Protein AF-A0A820KEJ2-F1 (afdb_monomer)

pLDDT: mean 78.19, std 18.52, range [31.3, 95.62]

Mean predicted aligned error: 9.26 Å

Structure (mmCIF, N/CA/C/O backbone):
data_AF-A0A820KEJ2-F1
#
_entry.id   AF-A0A820KEJ2-F1
#
loop_
_atom_site.group_PDB
_atom_site.id
_atom_site.type_symbol
_atom_site.label_atom_id
_atom_site.label_alt_id
_atom_site.label_comp_id
_atom_site.label_asym_id
_atom_site.label_entity_id
_atom_site.label_seq_id
_atom_site.pdbx_PDB_ins_code
_atom_site.Cartn_x
_atom_site.Cartn_y
_atom_site.Cartn_z
_atom_site.occupancy
_atom_site.B_iso_or_equiv
_atom_site.auth_seq_id
_atom_site.auth_comp_id
_atom_site.auth_asym_id
_atom_site.auth_atom_id
_atom_site.pdbx_PDB_model_num
ATOM 1 N N . MET A 1 1 ? -5.307 22.254 9.322 1.00 51.25 1 MET A N 1
ATOM 2 C CA . MET A 1 1 ? -4.624 21.618 8.175 1.00 51.25 1 MET A CA 1
ATOM 3 C C . MET A 1 1 ? -3.526 20.741 8.745 1.00 51.25 1 MET A C 1
ATOM 5 O O . MET A 1 1 ? -2.690 21.277 9.460 1.00 51.25 1 MET A O 1
ATOM 9 N N . VAL A 1 2 ? -3.576 19.427 8.519 1.00 51.38 2 VAL A N 1
ATOM 10 C CA . VAL A 1 2 ? -2.527 18.488 8.952 1.00 51.38 2 VAL A CA 1
ATOM 11 C C . VAL A 1 2 ? -1.711 18.112 7.715 1.00 51.38 2 VAL A C 1
ATOM 13 O O . VAL A 1 2 ? -2.292 17.769 6.689 1.00 51.38 2 VAL A O 1
ATOM 16 N N . THR A 1 3 ? -0.386 18.236 7.790 1.00 56.03 3 THR A N 1
ATOM 17 C CA . THR A 1 3 ? 0.537 17.938 6.684 1.00 56.03 3 THR A CA 1
ATOM 18 C C . THR A 1 3 ? 1.338 16.694 7.040 1.00 56.03 3 THR A C 1
ATOM 20 O O . THR A 1 3 ? 2.075 16.707 8.023 1.00 56.03 3 THR A O 1
ATOM 23 N N . PHE A 1 4 ? 1.229 15.639 6.234 1.00 58.03 4 PHE A N 1
ATOM 24 C CA . PHE A 1 4 ? 2.003 14.410 6.410 1.00 58.03 4 PHE A CA 1
ATOM 25 C C . PHE A 1 4 ? 3.189 14.403 5.447 1.00 58.03 4 PHE A C 1
ATOM 27 O O . PHE A 1 4 ? 3.026 14.545 4.235 1.00 58.03 4 PHE A O 1
ATOM 34 N N . ILE A 1 5 ? 4.399 14.270 5.990 1.00 58.72 5 ILE A N 1
ATOM 35 C CA . ILE A 1 5 ? 5.631 14.233 5.202 1.00 58.72 5 ILE A CA 1
ATOM 36 C C . ILE A 1 5 ? 5.844 12.785 4.761 1.00 58.72 5 ILE A C 1
ATOM 38 O O . ILE A 1 5 ? 6.337 11.959 5.518 1.00 58.72 5 ILE A O 1
ATOM 42 N N . THR A 1 6 ? 5.488 12.467 3.521 1.00 52.94 6 THR A N 1
ATOM 43 C CA . THR A 1 6 ? 5.683 11.128 2.926 1.00 52.94 6 THR A CA 1
ATOM 44 C C . THR A 1 6 ? 7.123 10.907 2.448 1.00 52.94 6 THR A C 1
ATOM 46 O O . THR A 1 6 ? 7.423 9.926 1.770 1.00 52.94 6 THR A O 1
ATOM 49 N N . ASN A 1 7 ? 8.007 11.866 2.750 1.00 55.09 7 ASN A N 1
ATOM 50 C CA . ASN A 1 7 ? 9.243 12.140 2.028 1.00 55.09 7 ASN A CA 1
ATOM 51 C C . ASN A 1 7 ? 8.974 12.311 0.509 1.00 55.09 7 ASN A C 1
ATOM 53 O O . ASN A 1 7 ? 7.858 12.137 0.023 1.00 55.09 7 ASN A O 1
ATOM 57 N N . THR A 1 8 ? 9.956 12.820 -0.229 1.00 61.41 8 THR A N 1
ATOM 58 C CA . THR A 1 8 ? 9.840 13.342 -1.611 1.00 61.41 8 THR A CA 1
ATOM 59 C C . THR A 1 8 ? 8.916 12.549 -2.574 1.00 61.41 8 THR A C 1
ATOM 61 O O . THR A 1 8 ? 8.879 11.324 -2.560 1.00 61.41 8 THR A O 1
ATOM 64 N N . SER A 1 9 ? 8.158 13.264 -3.420 1.00 76.12 9 SER A N 1
ATOM 65 C CA . SER A 1 9 ? 7.348 12.760 -4.556 1.00 76.12 9 SER A CA 1
ATOM 66 C C . SER A 1 9 ? 6.363 11.600 -4.281 1.00 76.12 9 SER A C 1
ATOM 68 O O . SER A 1 9 ? 6.547 10.504 -4.830 1.00 76.12 9 SER A O 1
ATOM 70 N N . PRO A 1 10 ? 5.286 11.819 -3.497 1.00 81.69 10 PRO A N 1
ATOM 71 C CA . PRO A 1 10 ? 4.158 10.889 -3.459 1.00 81.69 10 PRO A CA 1
ATOM 72 C C . PRO A 1 10 ? 3.485 10.808 -4.839 1.00 81.69 10 PRO A C 1
ATOM 74 O O . PRO A 1 10 ? 3.276 11.834 -5.486 1.00 81.69 10 PRO A O 1
ATOM 77 N N . VAL A 1 11 ? 3.161 9.596 -5.296 1.00 84.19 11 VAL A N 1
ATOM 78 C CA . VAL A 1 11 ? 2.545 9.363 -6.622 1.00 84.19 11 VAL A CA 1
ATOM 79 C C . VAL A 1 11 ? 1.211 8.627 -6.580 1.00 84.19 11 VAL A C 1
ATOM 81 O O . VAL A 1 11 ? 0.439 8.739 -7.525 1.00 84.19 11 VAL A O 1
ATOM 84 N N . ALA A 1 12 ? 0.909 7.923 -5.490 1.00 84.31 12 ALA A N 1
ATOM 85 C CA . ALA A 1 12 ? -0.395 7.311 -5.273 1.00 84.31 12 ALA A CA 1
ATOM 86 C C . ALA A 1 12 ? -0.735 7.303 -3.780 1.00 84.31 12 ALA A C 1
ATOM 88 O O . ALA A 1 12 ? 0.153 7.187 -2.931 1.00 84.31 12 ALA A O 1
ATOM 89 N N . ILE A 1 13 ? -2.028 7.426 -3.487 1.00 90.31 13 ILE A N 1
ATOM 90 C CA . ILE A 1 13 ? -2.620 7.349 -2.152 1.00 90.31 13 ILE A CA 1
ATOM 91 C C . ILE A 1 13 ? -3.863 6.467 -2.223 1.00 90.31 13 ILE A C 1
ATOM 93 O O . ILE A 1 13 ? -4.603 6.524 -3.206 1.00 90.31 13 ILE A O 1
ATOM 97 N N . ASN A 1 14 ? -4.090 5.662 -1.191 1.00 92.06 14 ASN A N 1
ATOM 98 C CA . ASN A 1 14 ? -5.315 4.889 -1.045 1.00 92.06 14 ASN A CA 1
ATOM 99 C C . ASN A 1 14 ? -5.695 4.748 0.434 1.00 92.06 14 ASN A C 1
ATOM 101 O O . ASN A 1 14 ? -4.852 4.963 1.309 1.00 92.06 14 ASN A O 1
ATOM 105 N N . SER A 1 15 ? -6.945 4.377 0.700 1.00 92.38 15 SER A N 1
ATOM 106 C CA . SER A 1 15 ? -7.433 4.057 2.043 1.00 92.38 15 SER A CA 1
ATOM 107 C C . SER A 1 15 ? -7.755 2.569 2.197 1.00 92.38 15 SER A C 1
ATOM 109 O O . SER A 1 15 ? -7.940 1.841 1.215 1.00 92.38 15 SER A O 1
ATOM 111 N N . GLY A 1 16 ? -7.788 2.099 3.441 1.00 90.56 16 GLY A N 1
ATOM 112 C CA . GLY A 1 16 ? -8.122 0.719 3.794 1.00 90.56 16 GLY A CA 1
ATOM 113 C C . GLY A 1 16 ? -8.199 0.534 5.307 1.00 90.56 16 GLY A C 1
ATOM 114 O O . GLY A 1 16 ? -7.782 1.415 6.045 1.00 90.56 16 GLY A O 1
ATOM 115 N N . GLY A 1 17 ? -8.743 -0.589 5.775 1.00 94.06 17 GLY A N 1
ATOM 116 C CA . GLY A 1 17 ? -8.624 -0.978 7.184 1.00 94.06 17 GLY A CA 1
ATOM 117 C C . GLY A 1 17 ? -7.386 -1.849 7.342 1.00 94.06 17 GLY A C 1
ATOM 118 O O . GLY A 1 17 ? -7.456 -3.048 7.065 1.00 94.06 17 GLY A O 1
ATOM 119 N N . PHE A 1 18 ? -6.244 -1.266 7.703 1.00 95.62 18 PHE A N 1
ATOM 120 C CA . PHE A 1 18 ? -4.981 -2.003 7.798 1.00 95.62 18 PHE A CA 1
ATOM 12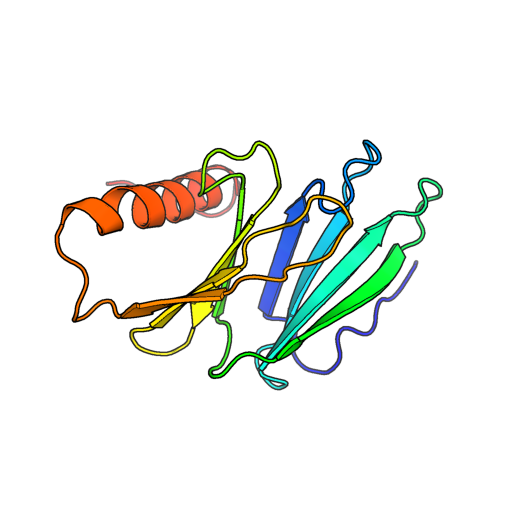1 C C . PHE A 1 18 ? -4.775 -2.608 9.189 1.00 95.62 18 PHE A C 1
ATOM 123 O O . PHE A 1 18 ? -4.117 -3.644 9.292 1.00 95.62 18 PHE A O 1
ATOM 130 N N . ASN A 1 19 ? -5.347 -2.012 10.240 1.00 94.81 19 ASN A N 1
ATOM 131 C CA . ASN A 1 19 ? -5.244 -2.476 11.633 1.00 94.81 19 ASN A CA 1
ATOM 132 C C . ASN A 1 19 ? -6.574 -2.988 12.246 1.00 94.81 19 ASN A C 1
ATOM 134 O O . ASN A 1 19 ? -6.632 -3.271 13.442 1.00 94.81 19 ASN A O 1
ATOM 138 N N . SER A 1 20 ? -7.634 -3.112 11.440 1.00 92.00 20 SER A N 1
ATOM 139 C CA . SER A 1 20 ? -8.952 -3.628 11.852 1.00 92.00 20 SER A CA 1
ATOM 140 C C . SER A 1 20 ? -9.636 -2.858 12.996 1.00 92.00 20 SER A C 1
ATOM 142 O O . SER A 1 20 ? -10.483 -3.417 13.693 1.00 92.00 20 SER A O 1
ATOM 144 N N . ASP A 1 21 ? -9.313 -1.579 13.194 1.00 92.31 21 ASP A N 1
ATOM 145 C CA . ASP A 1 21 ? -9.873 -0.756 14.276 1.00 92.31 21 ASP A CA 1
ATOM 146 C C . ASP A 1 21 ? -11.193 -0.040 13.911 1.00 92.31 21 ASP A C 1
ATOM 148 O O . ASP A 1 21 ? -11.699 0.770 14.685 1.00 92.31 21 ASP A O 1
ATOM 152 N N . ASN A 1 22 ? -11.786 -0.379 12.760 1.00 88.88 22 ASN A N 1
ATOM 153 C CA . ASN A 1 22 ? -12.951 0.275 12.143 1.00 88.88 22 ASN A CA 1
ATOM 154 C C . ASN A 1 22 ? -12.736 1.737 11.718 1.00 88.88 22 ASN A C 1
ATOM 156 O O . ASN A 1 22 ? -13.706 2.410 11.347 1.00 88.88 22 ASN A O 1
ATOM 160 N N . HIS A 1 23 ? -11.496 2.214 11.695 1.00 90.62 23 HIS A N 1
ATOM 161 C CA . HIS A 1 23 ? -11.129 3.509 11.154 1.00 90.62 23 HIS A CA 1
ATOM 162 C C . HIS A 1 23 ? -10.390 3.346 9.815 1.00 90.62 23 HIS A C 1
ATOM 164 O O . HIS A 1 23 ? -9.637 2.394 9.611 1.00 90.62 23 HIS A O 1
ATOM 170 N N . PRO A 1 24 ? -10.666 4.213 8.824 1.00 91.25 24 PRO A N 1
ATOM 171 C CA . PRO A 1 24 ? -9.968 4.155 7.553 1.00 91.25 24 PRO A CA 1
ATOM 172 C C . PRO A 1 24 ? -8.543 4.690 7.713 1.00 91.25 24 PRO A C 1
ATOM 174 O O . PRO A 1 24 ? -8.326 5.886 7.911 1.00 91.25 24 PRO A O 1
ATOM 177 N N . ASP A 1 25 ? -7.579 3.803 7.534 1.00 94.56 25 ASP A N 1
ATOM 178 C CA . ASP A 1 25 ? -6.161 4.115 7.468 1.00 94.56 25 ASP A CA 1
ATOM 179 C C . ASP A 1 25 ? -5.766 4.611 6.067 1.00 94.56 25 ASP A C 1
ATOM 181 O O . ASP A 1 25 ? -6.533 4.530 5.098 1.00 94.56 25 ASP A O 1
ATOM 185 N N . ILE A 1 26 ? -4.535 5.107 5.936 1.00 93.56 26 ILE A N 1
ATOM 186 C CA . ILE A 1 26 ? -3.995 5.646 4.683 1.00 93.56 26 ILE A CA 1
ATOM 187 C C . ILE A 1 26 ? -2.697 4.938 4.316 1.00 93.56 26 ILE A C 1
ATOM 189 O O . ILE A 1 26 ? -1.841 4.677 5.153 1.00 93.56 26 ILE A O 1
ATOM 193 N N . VAL A 1 27 ? -2.501 4.687 3.027 1.00 93.69 27 VAL A N 1
ATOM 194 C CA . VAL A 1 27 ? -1.222 4.232 2.487 1.00 93.69 27 VAL A CA 1
ATOM 195 C C . VAL A 1 27 ? -0.798 5.121 1.324 1.00 93.69 27 VAL A C 1
ATOM 197 O O . VAL A 1 27 ? -1.613 5.512 0.487 1.00 93.69 27 VAL A O 1
ATOM 200 N N . VAL A 1 28 ? 0.489 5.461 1.277 1.00 91.88 28 VAL A N 1
ATOM 201 C CA . VAL A 1 28 ? 1.069 6.349 0.265 1.00 91.88 28 VAL A CA 1
ATOM 202 C C . VAL A 1 28 ? 2.301 5.710 -0.353 1.00 91.88 28 VAL A C 1
ATOM 204 O O . VAL A 1 28 ? 3.191 5.263 0.363 1.00 91.88 28 VAL A O 1
ATOM 207 N N . SER A 1 29 ? 2.404 5.729 -1.681 1.00 90.50 29 SER A N 1
ATOM 208 C CA . SER A 1 29 ? 3.629 5.345 -2.386 1.00 90.50 29 SER A CA 1
ATOM 209 C C . SER A 1 29 ? 4.451 6.570 -2.794 1.00 90.50 29 SER A C 1
ATOM 211 O O . SER A 1 29 ? 3.924 7.495 -3.420 1.00 90.50 29 SER A O 1
ATOM 213 N N . SER A 1 30 ? 5.753 6.549 -2.514 1.00 90.12 30 SER A N 1
ATOM 214 C CA . SER A 1 30 ? 6.732 7.558 -2.929 1.00 90.12 30 SER A CA 1
ATOM 215 C C . SER A 1 30 ? 7.626 7.008 -4.041 1.00 90.12 30 SER A C 1
ATOM 217 O O . SER A 1 30 ? 8.364 6.033 -3.863 1.00 90.12 30 SER A O 1
ATOM 219 N N . LEU A 1 31 ? 7.577 7.663 -5.204 1.00 84.38 31 LEU A N 1
ATOM 220 C CA . LEU A 1 31 ? 8.307 7.232 -6.395 1.00 84.38 31 LEU A CA 1
ATOM 221 C C . LEU A 1 31 ? 9.815 7.423 -6.227 1.00 84.38 31 LEU A C 1
ATOM 223 O O . LEU A 1 31 ? 10.578 6.510 -6.537 1.00 84.38 31 LEU A O 1
ATOM 227 N N . SER A 1 32 ? 10.254 8.597 -5.762 1.00 82.06 32 SER A N 1
ATOM 228 C CA . SER A 1 32 ? 11.680 8.941 -5.671 1.00 82.06 32 SER A CA 1
ATOM 229 C C . SER A 1 32 ? 12.394 8.174 -4.566 1.00 82.06 32 SER A C 1
ATOM 231 O O . SER A 1 32 ? 13.538 7.772 -4.764 1.00 82.06 32 SER A O 1
ATOM 233 N N . ASN A 1 33 ? 11.716 7.914 -3.445 1.00 84.75 33 ASN A N 1
ATOM 234 C CA . ASN A 1 33 ? 12.298 7.158 -2.334 1.00 84.75 33 ASN A CA 1
ATOM 235 C C . ASN A 1 33 ? 12.114 5.650 -2.486 1.00 84.75 33 ASN A C 1
ATOM 237 O O . ASN A 1 33 ? 12.740 4.893 -1.750 1.00 84.75 33 ASN A O 1
ATOM 241 N N . ARG A 1 34 ? 11.294 5.210 -3.453 1.00 90.69 34 ARG A N 1
ATOM 242 C CA . ARG A 1 34 ? 10.935 3.801 -3.649 1.00 90.69 34 ARG A CA 1
ATOM 243 C C . ARG A 1 34 ? 10.376 3.204 -2.363 1.00 90.69 34 ARG A C 1
ATOM 245 O O . ARG A 1 34 ? 10.782 2.120 -1.945 1.00 90.69 34 ARG A O 1
ATOM 252 N N . THR A 1 35 ? 9.442 3.910 -1.740 1.00 91.31 35 THR A N 1
ATOM 253 C CA . THR A 1 35 ? 8.823 3.478 -0.487 1.00 91.31 35 THR A CA 1
ATOM 254 C C . THR A 1 35 ? 7.309 3.451 -0.577 1.00 91.31 35 THR A C 1
ATOM 256 O O . THR A 1 35 ? 6.700 4.177 -1.363 1.00 91.31 35 THR A O 1
ATOM 259 N N . ILE A 1 36 ? 6.707 2.629 0.273 1.00 92.44 36 ILE A N 1
ATOM 260 C CA . ILE A 1 36 ? 5.285 2.659 0.594 1.00 92.44 36 ILE A CA 1
ATOM 261 C C . ILE A 1 36 ? 5.183 2.920 2.089 1.00 92.44 36 ILE A C 1
ATOM 263 O O . ILE A 1 36 ? 5.807 2.217 2.879 1.00 92.44 36 ILE A O 1
ATOM 267 N N . THR A 1 37 ? 4.428 3.933 2.482 1.00 93.19 37 THR A N 1
ATOM 268 C CA . THR A 1 37 ? 4.259 4.323 3.879 1.00 93.19 37 THR A CA 1
ATOM 269 C C . THR A 1 37 ? 2.808 4.135 4.284 1.00 93.19 37 THR A C 1
ATOM 271 O O . THR A 1 37 ? 1.909 4.646 3.619 1.00 93.19 37 THR A O 1
ATOM 274 N N . VAL A 1 38 ? 2.600 3.404 5.375 1.00 93.88 38 VAL A N 1
ATOM 275 C CA . VAL A 1 38 ? 1.296 3.132 5.981 1.00 93.88 38 VAL A CA 1
ATOM 276 C C . VAL A 1 38 ? 1.120 4.060 7.175 1.00 93.88 38 VAL A C 1
ATOM 278 O O . VAL A 1 38 ? 1.992 4.144 8.045 1.00 93.88 38 VAL A O 1
ATOM 281 N N . PHE A 1 39 ? -0.009 4.749 7.198 1.00 93.62 39 PHE A N 1
ATOM 282 C CA . PHE A 1 39 ? -0.427 5.678 8.228 1.00 93.62 39 PHE A CA 1
ATOM 283 C C . PHE A 1 39 ? -1.698 5.152 8.888 1.00 93.62 39 PHE A C 1
ATOM 285 O O . PHE A 1 39 ? -2.691 4.957 8.191 1.00 93.62 39 PHE A O 1
ATOM 292 N N . LEU A 1 40 ? -1.669 4.948 10.203 1.00 94.19 40 LEU A N 1
ATOM 293 C CA . LEU A 1 40 ? -2.849 4.505 10.952 1.00 94.19 40 LEU A CA 1
ATOM 294 C C . LEU A 1 40 ? -3.621 5.703 11.498 1.00 94.19 40 LEU A C 1
ATOM 296 O O . LEU A 1 40 ? -2.989 6.656 11.974 1.00 94.19 40 LEU A O 1
ATOM 300 N N . ASP A 1 41 ? -4.952 5.656 11.419 1.00 93.06 41 ASP A N 1
ATOM 301 C CA . ASP A 1 41 ? -5.826 6.660 12.037 1.00 93.06 41 ASP A CA 1
ATOM 302 C C . ASP A 1 41 ? -5.901 6.444 13.556 1.00 93.06 41 ASP A C 1
ATOM 304 O O . ASP A 1 41 ? -5.871 5.329 14.062 1.00 93.06 41 ASP A O 1
ATOM 308 N N . TYR A 1 42 ? -5.996 7.537 14.309 1.00 86.38 42 TYR A N 1
ATOM 309 C CA . TYR A 1 42 ? -6.190 7.528 15.762 1.00 86.38 42 TYR A CA 1
ATOM 310 C C . TYR A 1 42 ? -7.619 7.909 16.158 1.00 86.38 42 TYR A C 1
ATOM 312 O O . TYR A 1 42 ? -7.859 8.331 17.293 1.00 86.38 42 TYR A O 1
ATOM 320 N N . SER A 1 43 ? -8.584 7.791 15.238 1.00 84.75 43 SER A N 1
ATOM 321 C CA . SER A 1 43 ? -10.015 8.079 15.438 1.00 84.75 43 SER A CA 1
ATOM 322 C C . SER A 1 43 ? -10.341 9.523 15.854 1.00 84.75 43 SER A C 1
ATOM 324 O O . SER A 1 43 ? -11.462 9.846 16.247 1.00 84.75 43 SER A O 1
ATOM 326 N N . ASN A 1 44 ? -9.362 10.424 15.770 1.00 84.12 44 ASN A N 1
ATOM 327 C CA . ASN A 1 44 ? -9.472 11.830 16.165 1.00 84.12 44 ASN A CA 1
ATOM 328 C C . ASN A 1 44 ? -9.055 12.785 15.033 1.00 84.12 44 ASN A C 1
ATOM 330 O O . ASN A 1 44 ? -8.816 13.971 15.270 1.00 84.12 44 ASN A O 1
ATOM 334 N N . GLY A 1 45 ? -8.953 12.261 13.806 1.00 79.50 45 GLY A N 1
ATOM 335 C CA . GLY A 1 45 ? -8.496 12.992 12.625 1.00 79.50 45 GLY A CA 1
ATOM 336 C C . GLY A 1 45 ? -6.976 13.163 12.546 1.00 79.50 45 GLY A C 1
ATOM 337 O O . GLY A 1 45 ? -6.498 13.942 11.717 1.00 79.50 45 GLY A O 1
ATOM 338 N N . SER A 1 46 ? -6.219 12.466 13.399 1.00 85.81 46 SER A N 1
ATOM 339 C CA . SER A 1 46 ? -4.756 12.407 13.355 1.00 85.81 46 SER A CA 1
ATOM 340 C C . SER A 1 46 ? -4.294 11.054 12.836 1.00 85.81 46 SER A C 1
ATOM 342 O O . SER A 1 46 ? -4.857 10.029 13.198 1.00 85.81 46 SER A O 1
ATOM 344 N N . PHE A 1 47 ? -3.208 11.061 12.067 1.00 89.88 47 PHE A N 1
ATOM 345 C CA . PHE A 1 47 ? -2.564 9.846 11.582 1.00 89.88 47 PHE A CA 1
ATOM 346 C C . PHE A 1 47 ? -1.128 9.759 12.085 1.00 89.88 47 PHE A C 1
ATOM 348 O O . PHE A 1 47 ? -0.452 10.784 12.228 1.00 89.88 47 PHE A O 1
ATOM 355 N N . VAL A 1 48 ? -0.633 8.542 12.294 1.00 90.69 48 VAL A N 1
ATOM 356 C CA . VAL A 1 48 ? 0.780 8.300 12.613 1.00 90.69 48 VAL A CA 1
ATOM 357 C C . VAL A 1 48 ? 1.411 7.394 11.574 1.00 90.69 48 VAL A C 1
ATOM 359 O O . VAL A 1 48 ? 0.779 6.461 11.085 1.00 90.69 48 VAL A O 1
ATOM 362 N N . THR A 1 49 ? 2.679 7.642 11.256 1.00 90.88 49 THR A N 1
ATOM 363 C CA . THR A 1 49 ? 3.465 6.710 10.447 1.00 90.88 49 THR A CA 1
ATOM 364 C C . THR A 1 49 ? 3.630 5.405 11.215 1.00 90.88 49 THR A C 1
ATOM 366 O O . THR A 1 49 ? 4.314 5.380 12.236 1.00 90.88 49 THR A O 1
ATOM 369 N N . ASN A 1 50 ? 3.034 4.329 10.712 1.00 91.62 50 ASN A N 1
ATOM 370 C CA . ASN A 1 50 ? 3.135 3.008 11.320 1.00 91.62 50 ASN A CA 1
ATOM 371 C C . ASN A 1 50 ? 4.296 2.205 10.738 1.00 91.62 50 ASN A C 1
ATOM 373 O O . ASN A 1 50 ? 5.131 1.676 11.466 1.00 91.62 50 ASN A O 1
ATOM 377 N N . LEU A 1 51 ? 4.376 2.148 9.407 1.00 92.88 51 LEU A N 1
ATOM 378 C CA . LEU A 1 51 ? 5.368 1.339 8.710 1.00 92.88 51 LEU A CA 1
ATOM 379 C C . LEU A 1 51 ? 5.802 2.004 7.407 1.00 92.88 51 LEU A C 1
ATOM 381 O O . LEU A 1 51 ? 5.005 2.638 6.719 1.00 92.88 51 LEU A O 1
ATOM 385 N N . THR A 1 52 ? 7.076 1.842 7.055 1.00 92.81 52 THR A N 1
ATOM 386 C CA . THR A 1 52 ? 7.598 2.176 5.727 1.00 92.81 52 THR A CA 1
ATOM 387 C C . THR A 1 52 ? 8.231 0.936 5.114 1.00 92.81 52 THR A C 1
ATOM 389 O O . THR A 1 52 ? 9.201 0.399 5.643 1.00 92.81 52 THR A O 1
ATOM 392 N N . LEU A 1 53 ? 7.677 0.498 3.991 1.00 90.94 53 LEU A N 1
ATOM 393 C CA . LEU A 1 53 ? 8.148 -0.626 3.199 1.00 90.94 53 LEU A CA 1
ATOM 394 C C . LEU A 1 53 ? 9.058 -0.102 2.090 1.00 90.94 53 LEU A C 1
ATOM 396 O O . LEU A 1 53 ? 8.671 0.782 1.321 1.00 90.94 53 LEU A O 1
ATOM 400 N N . ALA A 1 54 ? 10.269 -0.646 2.003 1.00 90.06 54 ALA A N 1
ATOM 401 C CA . ALA A 1 54 ? 11.146 -0.397 0.871 1.00 90.06 54 ALA A CA 1
ATOM 402 C C . ALA A 1 54 ? 10.694 -1.246 -0.318 1.00 90.06 54 ALA A C 1
ATOM 404 O O . ALA A 1 54 ? 10.381 -2.423 -0.174 1.00 90.06 54 ALA A O 1
ATOM 405 N N . THR A 1 55 ? 10.701 -0.653 -1.504 1.00 86.25 55 THR A N 1
ATOM 406 C CA . THR A 1 55 ? 10.386 -1.348 -2.751 1.00 86.25 55 THR A CA 1
ATOM 407 C C . THR A 1 55 ? 11.640 -1.477 -3.605 1.00 86.25 55 THR A C 1
ATOM 409 O O . THR A 1 55 ? 12.503 -0.598 -3.628 1.00 86.25 55 THR A O 1
ATOM 412 N N . SER A 1 56 ? 11.748 -2.576 -4.349 1.00 82.06 56 SER A N 1
ATOM 413 C CA . SER A 1 56 ? 12.900 -2.826 -5.225 1.00 82.06 56 SER A CA 1
ATOM 414 C C . SER A 1 56 ? 12.922 -1.926 -6.472 1.00 82.06 56 SER A C 1
ATOM 416 O O . SER A 1 56 ? 13.969 -1.749 -7.099 1.00 82.06 56 SER A O 1
ATOM 418 N N . ARG A 1 57 ? 11.777 -1.332 -6.836 1.00 87.00 57 ARG A 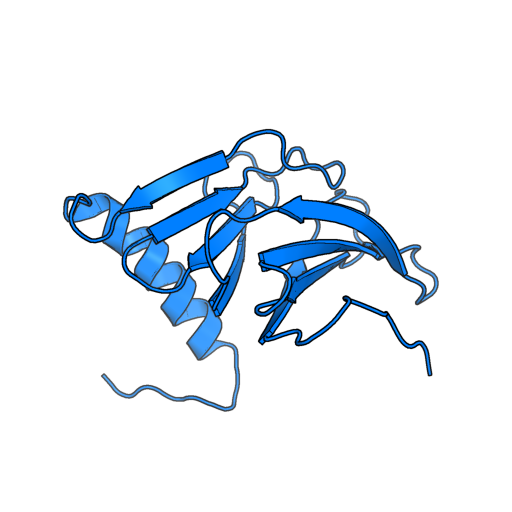N 1
ATOM 419 C CA . ARG A 1 57 ? 11.579 -0.463 -8.007 1.00 87.00 57 ARG A CA 1
ATOM 420 C C . ARG A 1 57 ? 10.563 0.632 -7.720 1.00 87.00 57 ARG A C 1
ATOM 422 O O . ARG A 1 57 ? 9.741 0.487 -6.826 1.00 87.00 57 ARG A O 1
ATOM 429 N N . ASN A 1 58 ? 10.588 1.697 -8.521 1.00 89.62 58 ASN A N 1
ATOM 430 C CA . ASN A 1 58 ? 9.694 2.843 -8.363 1.00 89.62 58 ASN A CA 1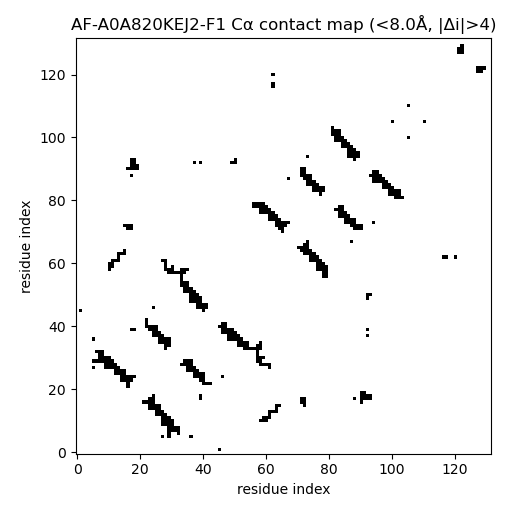
ATOM 431 C C . ASN A 1 58 ? 8.216 2.400 -8.379 1.00 89.62 58 ASN A C 1
ATOM 433 O O . ASN A 1 58 ? 7.776 1.896 -9.413 1.00 89.62 58 ASN A O 1
ATOM 437 N N . PRO A 1 59 ? 7.463 2.567 -7.276 1.00 89.56 59 PRO A N 1
ATOM 438 C CA . PRO A 1 59 ? 6.043 2.241 -7.235 1.00 89.56 59 PRO A CA 1
ATOM 439 C C . PRO A 1 59 ? 5.263 3.303 -8.018 1.00 89.56 59 PRO A C 1
ATOM 441 O O . PRO A 1 59 ? 5.420 4.495 -7.764 1.00 89.56 59 PRO A O 1
ATOM 444 N N . CYS A 1 60 ? 4.469 2.881 -8.996 1.00 85.25 60 CYS A N 1
ATOM 445 C CA . CYS A 1 60 ? 3.715 3.758 -9.893 1.00 85.25 60 CYS A CA 1
ATOM 446 C C . CYS A 1 60 ? 2.229 3.808 -9.539 1.00 85.25 60 CYS A C 1
ATOM 448 O O . CYS A 1 60 ? 1.627 4.875 -9.607 1.00 85.25 60 CYS A O 1
ATOM 450 N N . LEU A 1 61 ? 1.647 2.666 -9.167 1.00 85.00 61 LEU A N 1
ATOM 451 C CA . LEU A 1 61 ? 0.252 2.555 -8.745 1.00 85.00 61 LEU A CA 1
ATOM 452 C C . LEU A 1 61 ? 0.158 1.670 -7.510 1.00 85.00 61 LEU A C 1
ATOM 454 O O . LEU A 1 61 ? 0.953 0.744 -7.333 1.00 85.00 61 LEU A O 1
ATOM 458 N N . LEU A 1 62 ? -0.851 1.948 -6.695 1.00 87.94 62 LEU A N 1
ATOM 459 C CA . LEU A 1 62 ? -1.141 1.236 -5.465 1.00 87.94 62 LEU A CA 1
ATOM 460 C C . LEU A 1 62 ? -2.643 0.965 -5.394 1.00 87.94 62 LEU A C 1
ATOM 462 O O . LEU A 1 62 ? -3.446 1.881 -5.572 1.00 87.94 62 LEU A O 1
ATOM 466 N N . VAL A 1 63 ? -3.008 -0.280 -5.101 1.00 90.94 63 VAL A N 1
ATOM 467 C CA . VAL A 1 63 ? -4.390 -0.697 -4.835 1.00 90.94 63 VAL A CA 1
ATOM 468 C C . VAL A 1 63 ? -4.453 -1.482 -3.524 1.00 90.94 63 VAL A C 1
ATOM 470 O O . VAL A 1 63 ? -3.469 -2.105 -3.124 1.00 90.94 63 VAL A O 1
ATOM 473 N N . THR A 1 64 ? -5.594 -1.417 -2.842 1.00 91.62 64 THR A N 1
ATOM 474 C CA . THR A 1 64 ? -5.846 -2.064 -1.542 1.00 91.62 64 THR A CA 1
ATOM 475 C C . THR A 1 64 ? -7.027 -3.022 -1.668 1.00 91.62 64 THR A C 1
ATOM 477 O O . THR A 1 64 ? -7.958 -2.764 -2.434 1.00 91.62 64 THR A O 1
ATOM 480 N N . GLY A 1 65 ? -6.998 -4.136 -0.940 1.00 90.62 65 GLY A N 1
ATOM 481 C CA . GLY A 1 65 ? -8.093 -5.110 -0.918 1.00 90.62 65 GLY A CA 1
ATOM 482 C C . GLY A 1 65 ? -7.663 -6.451 -0.337 1.00 90.62 65 GLY A C 1
ATOM 483 O O . GLY A 1 65 ? -6.481 -6.665 -0.136 1.00 90.62 65 GLY A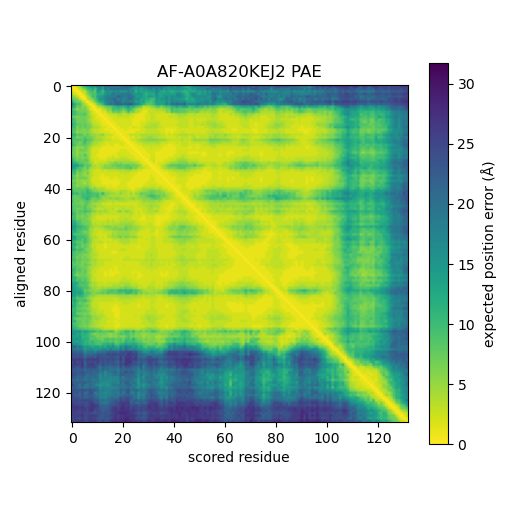 O 1
ATOM 484 N N . ASP A 1 66 ? -8.609 -7.345 -0.072 1.00 90.88 66 ASP A N 1
ATOM 485 C CA . ASP A 1 66 ? -8.310 -8.729 0.317 1.00 90.88 66 ASP A CA 1
ATOM 486 C C . ASP A 1 66 ? -8.047 -9.563 -0.950 1.00 90.88 66 ASP A C 1
ATOM 488 O O . ASP A 1 66 ? -8.976 -9.862 -1.712 1.00 90.88 66 ASP A O 1
ATOM 492 N N . PHE A 1 67 ? -6.776 -9.871 -1.225 1.00 87.44 67 PHE A N 1
ATOM 493 C CA . PHE A 1 67 ? -6.348 -10.574 -2.440 1.00 87.44 67 PHE A CA 1
ATOM 494 C C . PHE A 1 67 ? -5.991 -12.040 -2.190 1.00 87.44 67 PHE A C 1
ATOM 496 O O . PHE A 1 67 ? -5.881 -12.806 -3.153 1.00 87.44 67 PHE A O 1
ATOM 503 N N . ASN A 1 68 ? -5.809 -12.440 -0.931 1.00 88.31 68 ASN A N 1
ATOM 504 C CA . ASN A 1 68 ? -5.513 -13.816 -0.535 1.00 88.31 68 ASN A CA 1
ATOM 505 C C . ASN A 1 68 ? -6.689 -14.520 0.182 1.00 88.31 68 ASN A C 1
ATOM 507 O O . ASN A 1 68 ? -6.563 -15.700 0.515 1.00 88.31 68 ASN A O 1
ATOM 511 N N . HIS A 1 69 ? -7.828 -13.840 0.341 1.00 91.62 69 HIS A N 1
ATOM 512 C CA . HIS A 1 69 ? -9.050 -14.314 0.995 1.00 91.62 69 HIS A CA 1
ATOM 513 C C . HIS A 1 69 ? -8.888 -14.632 2.486 1.00 91.62 69 HIS A C 1
ATOM 515 O O . HIS A 1 69 ? -9.528 -15.554 3.000 1.00 91.62 69 HIS A O 1
ATOM 521 N N . ASP A 1 70 ? -8.036 -13.884 3.187 1.00 92.75 70 ASP A N 1
ATOM 522 C CA . ASP A 1 70 ? -7.841 -14.023 4.631 1.00 92.75 70 ASP A CA 1
ATOM 523 C C . ASP A 1 70 ? -8.632 -12.998 5.467 1.00 92.75 70 ASP A C 1
ATOM 525 O O . ASP A 1 70 ? -8.522 -12.989 6.697 1.00 92.75 70 ASP A O 1
ATOM 529 N N . ASN A 1 71 ? -9.487 -12.201 4.812 1.00 93.06 71 ASN A N 1
ATOM 530 C CA . ASN A 1 71 ? -10.261 -11.095 5.378 1.00 93.06 71 ASN A CA 1
ATOM 531 C C . ASN A 1 71 ? -9.408 -9.952 5.948 1.00 93.06 71 ASN A C 1
ATOM 533 O O . ASN A 1 71 ? -9.883 -9.203 6.807 1.00 93.06 71 ASN A O 1
ATOM 537 N N . ARG A 1 72 ? -8.168 -9.789 5.483 1.00 94.81 72 ARG A N 1
ATOM 538 C CA . ARG A 1 72 ? -7.308 -8.657 5.832 1.00 94.81 72 ARG A CA 1
ATOM 539 C C . ARG A 1 72 ? -6.986 -7.838 4.595 1.00 94.81 72 ARG A C 1
ATOM 541 O O . ARG A 1 72 ? -7.038 -8.307 3.463 1.00 94.81 72 ARG A O 1
ATOM 548 N N . THR A 1 73 ? -6.705 -6.557 4.814 1.00 94.62 73 THR A N 1
ATOM 549 C CA . THR A 1 73 ? -6.369 -5.666 3.706 1.00 94.62 73 THR A CA 1
ATOM 550 C C . THR A 1 73 ? -4.930 -5.913 3.262 1.00 94.62 73 THR A C 1
ATOM 552 O O . THR A 1 73 ? -3.991 -5.608 3.995 1.00 94.62 73 THR A O 1
ATOM 555 N N . ASP A 1 74 ? -4.768 -6.383 2.033 1.00 94.25 74 ASP A N 1
ATOM 556 C CA . ASP A 1 74 ? -3.498 -6.509 1.329 1.00 94.25 74 ASP A CA 1
ATOM 557 C C . ASP A 1 74 ? -3.227 -5.272 0.451 1.00 94.25 74 ASP A C 1
ATOM 559 O O . ASP A 1 74 ? -4.125 -4.478 0.131 1.00 94.25 74 ASP A O 1
ATOM 563 N N . LEU A 1 75 ? -1.975 -5.120 0.008 1.00 93.19 75 LEU A N 1
ATOM 564 C CA . LEU A 1 75 ? -1.562 -4.102 -0.962 1.00 93.19 75 LEU A CA 1
ATOM 565 C C . LEU A 1 75 ? -1.089 -4.771 -2.247 1.00 93.19 75 LEU A C 1
ATOM 567 O O . LEU A 1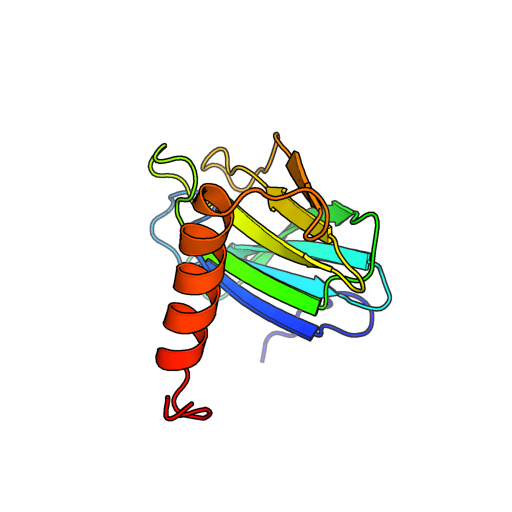 75 ? -0.271 -5.686 -2.202 1.00 93.19 75 LEU A O 1
ATOM 571 N N . VAL A 1 76 ? -1.508 -4.258 -3.401 1.00 91.12 76 VAL A N 1
ATOM 572 C CA . VAL A 1 76 ? -0.914 -4.617 -4.696 1.00 91.12 76 VAL A CA 1
ATOM 573 C C . VAL A 1 76 ? -0.287 -3.375 -5.302 1.00 91.12 76 VAL A C 1
ATOM 575 O O . VAL A 1 76 ? -0.921 -2.323 -5.421 1.00 91.12 76 VAL A O 1
ATOM 578 N N . ILE A 1 77 ? 0.975 -3.507 -5.690 1.00 89.12 77 ILE A N 1
ATOM 579 C CA . ILE A 1 77 ? 1.817 -2.401 -6.124 1.00 89.12 77 ILE A CA 1
ATOM 580 C C . ILE A 1 77 ? 2.310 -2.691 -7.524 1.00 89.12 77 ILE A C 1
ATOM 582 O O . ILE A 1 77 ? 2.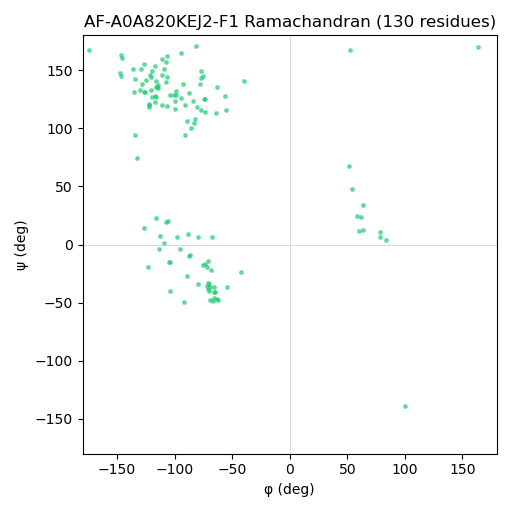987 -3.687 -7.778 1.00 89.12 77 ILE A O 1
ATOM 586 N N . ASN A 1 78 ? 1.989 -1.796 -8.448 1.00 87.19 78 ASN A N 1
ATOM 587 C CA . ASN A 1 78 ? 2.626 -1.801 -9.751 1.00 87.19 78 ASN A CA 1
ATOM 588 C C . ASN A 1 78 ? 3.904 -0.971 -9.679 1.00 87.19 78 ASN A C 1
ATOM 590 O O . ASN A 1 78 ? 3.878 0.174 -9.226 1.00 87.19 78 ASN A O 1
ATOM 594 N N . HIS A 1 79 ? 5.006 -1.532 -10.165 1.00 87.94 79 HIS A N 1
ATOM 595 C CA . HIS A 1 79 ? 6.274 -0.826 -10.265 1.00 87.94 79 HIS A CA 1
ATOM 596 C C . HIS A 1 79 ? 6.597 -0.473 -11.712 1.00 87.94 79 HIS A C 1
ATOM 598 O O . HIS A 1 79 ? 6.100 -1.093 -12.653 1.00 87.94 79 HIS A O 1
ATOM 604 N N . SER A 1 80 ? 7.522 0.468 -11.895 1.00 84.19 80 SER A N 1
ATOM 605 C CA . SER A 1 80 ? 8.100 0.736 -13.206 1.00 84.19 80 SER A CA 1
ATOM 606 C C . SER A 1 80 ? 8.716 -0.535 -13.820 1.00 84.19 80 SER A C 1
ATOM 608 O O . SER A 1 80 ? 9.547 -1.227 -13.217 1.00 84.19 80 SER A O 1
ATOM 610 N N . GLY A 1 81 ? 8.318 -0.841 -15.057 1.00 81.94 81 GLY A N 1
ATOM 611 C CA . GLY A 1 81 ? 8.722 -2.051 -15.777 1.00 81.94 81 GLY A CA 1
ATOM 612 C C . GLY A 1 81 ? 7.655 -3.145 -15.742 1.00 81.94 81 GLY A C 1
ATOM 613 O O . GLY A 1 81 ? 6.476 -2.871 -15.932 1.00 81.94 81 GLY A O 1
ATOM 614 N N . ASP A 1 82 ? 8.081 -4.394 -15.558 1.00 80.88 82 ASP A N 1
ATOM 615 C CA . ASP A 1 82 ? 7.255 -5.598 -15.683 1.00 80.88 82 ASP A CA 1
ATOM 616 C C . ASP A 1 82 ? 6.930 -6.258 -14.334 1.00 80.88 82 ASP A C 1
ATOM 618 O O . ASP A 1 82 ? 6.599 -7.438 -14.324 1.00 80.88 82 ASP A O 1
ATOM 622 N N . ILE A 1 83 ? 7.052 -5.553 -13.203 1.00 84.62 83 ILE A N 1
ATOM 623 C CA . ILE A 1 83 ? 6.930 -6.147 -11.860 1.00 84.62 83 ILE A CA 1
ATOM 624 C C . ILE A 1 83 ? 5.707 -5.610 -11.119 1.00 84.62 83 ILE A C 1
ATOM 626 O O . ILE A 1 83 ? 5.466 -4.403 -11.064 1.00 84.62 83 ILE A O 1
ATOM 630 N N . ILE A 1 84 ? 4.980 -6.532 -10.497 1.00 86.19 84 ILE A N 1
ATOM 631 C CA . ILE A 1 84 ? 3.930 -6.271 -9.519 1.00 86.19 84 ILE A CA 1
ATOM 632 C C . ILE A 1 84 ? 4.337 -6.956 -8.220 1.00 86.19 84 ILE A C 1
ATOM 634 O O . ILE A 1 84 ? 4.735 -8.122 -8.260 1.00 86.19 84 ILE A O 1
ATOM 638 N N . SER A 1 85 ? 4.241 -6.263 -7.090 1.00 88.50 85 SER A N 1
ATOM 639 C CA . SER A 1 85 ? 4.340 -6.902 -5.779 1.00 88.50 85 SER A CA 1
ATOM 640 C C . SER A 1 85 ? 2.989 -6.929 -5.076 1.00 88.50 85 SER A C 1
ATOM 642 O O . SER A 1 85 ? 2.121 -6.089 -5.324 1.00 88.50 85 SER A O 1
ATOM 644 N N . VAL A 1 86 ? 2.801 -7.941 -4.236 1.00 90.75 86 VAL A N 1
ATOM 645 C CA . VAL A 1 86 ? 1.650 -8.084 -3.347 1.00 90.75 86 VAL A CA 1
ATOM 646 C C . VAL A 1 86 ? 2.182 -8.189 -1.931 1.00 90.75 86 VAL A C 1
ATOM 648 O O . VAL A 1 86 ? 2.957 -9.099 -1.641 1.00 90.75 86 VAL A O 1
ATOM 651 N N . PHE A 1 87 ? 1.782 -7.256 -1.076 1.00 93.06 87 PHE A N 1
ATOM 652 C CA . PHE A 1 87 ? 2.082 -7.261 0.348 1.00 93.06 87 PHE A CA 1
ATOM 653 C C . PHE A 1 87 ? 0.865 -7.784 1.099 1.00 93.06 87 PHE A C 1
ATOM 655 O O . PHE A 1 87 ? -0.189 -7.148 1.064 1.00 93.06 87 PHE A O 1
ATOM 662 N N . PHE A 1 88 ? 1.015 -8.925 1.768 1.00 93.75 88 PHE A N 1
ATOM 663 C CA . PHE A 1 88 ? -0.076 -9.541 2.518 1.00 93.75 88 PHE A CA 1
ATOM 664 C C . PHE A 1 88 ? -0.181 -8.929 3.908 1.00 93.75 88 PHE A C 1
ATOM 666 O O . PHE A 1 88 ? 0.806 -8.929 4.649 1.00 93.75 88 PHE A O 1
ATOM 673 N N . GLY A 1 89 ? -1.354 -8.394 4.236 1.00 95.44 89 GLY A N 1
ATOM 674 C CA . GLY A 1 89 ? -1.615 -7.748 5.516 1.00 95.44 89 GLY A CA 1
ATOM 675 C C . GLY A 1 89 ? -1.829 -8.765 6.634 1.00 95.44 89 GLY A C 1
ATOM 676 O O . GLY A 1 89 ? -2.440 -9.811 6.437 1.00 95.44 89 GLY A O 1
ATOM 677 N N . ASP A 1 90 ? -1.355 -8.459 7.842 1.00 95.31 90 ASP A N 1
ATOM 678 C CA . ASP A 1 90 ? -1.636 -9.271 9.035 1.00 95.31 90 ASP A CA 1
ATOM 679 C C . ASP A 1 90 ? -2.832 -8.767 9.859 1.00 95.31 90 ASP A C 1
ATOM 681 O O . ASP A 1 90 ? -3.274 -9.447 10.788 1.00 95.31 90 ASP A O 1
ATOM 685 N N . GLY A 1 91 ? -3.408 -7.628 9.455 1.00 94.44 91 GLY A N 1
ATOM 686 C CA . GLY A 1 91 ? -4.579 -7.013 10.076 1.00 94.44 91 GLY A CA 1
ATOM 687 C C . GLY A 1 91 ? -4.255 -6.142 11.287 1.00 94.44 91 GLY A C 1
ATOM 688 O O . GLY A 1 91 ? -5.186 -5.623 11.893 1.00 94.44 91 GLY A O 1
ATOM 689 N N . ASN A 1 92 ? -2.969 -5.962 11.614 1.00 94.12 92 ASN A N 1
ATOM 690 C CA . ASN A 1 92 ? -2.462 -5.107 12.693 1.00 94.12 92 ASN A CA 1
ATOM 691 C C . ASN A 1 92 ? -1.604 -3.949 12.147 1.00 94.12 92 ASN A C 1
ATOM 693 O O . ASN A 1 92 ? -0.720 -3.428 12.828 1.00 94.12 92 ASN A O 1
ATOM 697 N N . GLY A 1 93 ? -1.809 -3.579 10.883 1.00 93.12 93 GLY A N 1
ATOM 698 C CA . GLY A 1 93 ? -1.027 -2.568 10.178 1.00 93.12 93 GLY A CA 1
ATOM 699 C C . GLY A 1 93 ? 0.333 -3.059 9.670 1.00 93.12 93 GLY A C 1
ATOM 700 O O . GLY A 1 93 ? 1.110 -2.239 9.173 1.00 93.12 93 GLY A O 1
ATOM 701 N N . SER A 1 94 ? 0.639 -4.357 9.778 1.00 94.69 94 SER A N 1
ATOM 702 C CA . SER A 1 94 ? 1.898 -4.938 9.302 1.00 94.69 94 SER A CA 1
ATOM 703 C C . SER A 1 94 ? 1.705 -5.787 8.046 1.00 94.69 94 SER A C 1
ATOM 705 O O . SER A 1 94 ? 0.624 -6.297 7.762 1.00 94.69 94 SER A O 1
ATOM 707 N N . PHE A 1 95 ? 2.794 -5.941 7.289 1.00 94.69 95 PHE A N 1
ATOM 708 C CA . PHE A 1 95 ? 2.814 -6.645 6.006 1.00 94.69 95 PHE A CA 1
ATOM 709 C C . PHE A 1 95 ? 3.991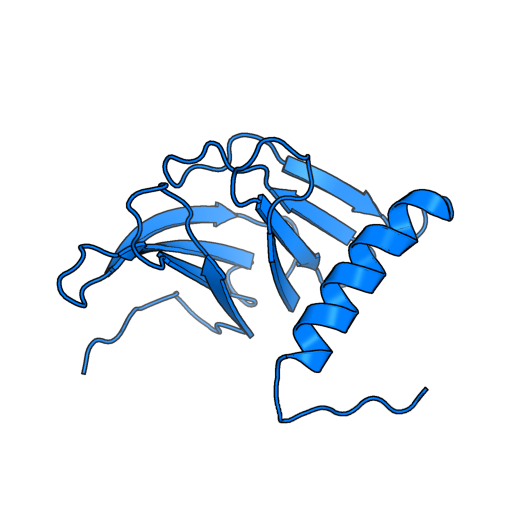 -7.632 5.954 1.00 94.69 95 PHE A C 1
ATOM 711 O O . PHE A 1 95 ? 5.021 -7.336 5.346 1.00 94.69 95 PHE A O 1
ATOM 718 N N . PRO A 1 96 ? 3.905 -8.774 6.663 1.00 90.00 96 PRO A N 1
ATOM 719 C CA . PRO A 1 96 ? 5.037 -9.687 6.851 1.00 90.00 96 PRO A CA 1
ATOM 720 C C . PRO A 1 96 ? 5.396 -10.507 5.603 1.00 90.00 96 PRO A C 1
ATOM 722 O O . PRO A 1 96 ? 6.481 -11.085 5.550 1.00 90.00 96 PRO A O 1
ATOM 725 N N . GLY A 1 97 ? 4.494 -10.597 4.624 1.00 82.62 97 GLY A N 1
ATOM 726 C CA . GLY A 1 97 ? 4.691 -11.366 3.399 1.00 82.62 97 GLY A CA 1
ATOM 727 C C . GLY A 1 97 ? 4.705 -10.476 2.165 1.00 82.62 97 GLY A C 1
ATOM 728 O O . GLY A 1 97 ? 3.835 -9.623 2.009 1.00 82.62 97 GLY A O 1
ATOM 729 N N . GLU A 1 98 ? 5.654 -10.726 1.265 1.00 85.31 98 GLU A N 1
ATOM 730 C CA . GLU A 1 98 ? 5.699 -10.113 -0.061 1.00 85.31 98 GLU A CA 1
ATOM 731 C C . GLU A 1 98 ? 5.811 -11.203 -1.132 1.00 85.31 98 GLU A C 1
ATOM 733 O O . GLU A 1 98 ? 6.649 -12.104 -1.048 1.00 85.31 98 GLU A O 1
ATOM 738 N N . ALA A 1 99 ? 4.966 -11.116 -2.155 1.00 83.75 99 ALA A N 1
ATOM 739 C CA . ALA A 1 99 ? 5.070 -11.913 -3.369 1.00 83.75 99 ALA A CA 1
ATOM 740 C C . ALA A 1 99 ? 5.339 -11.000 -4.568 1.00 83.75 99 ALA A C 1
ATOM 742 O O . ALA A 1 99 ? 4.745 -9.931 -4.680 1.00 83.75 99 ALA A O 1
ATOM 743 N N . PHE A 1 100 ? 6.192 -11.439 -5.496 1.00 82.06 100 PHE A N 1
ATOM 744 C CA . PHE A 1 100 ? 6.475 -10.713 -6.734 1.00 82.06 100 PHE A CA 1
ATOM 745 C C . PHE A 1 100 ? 6.000 -11.489 -7.949 1.00 82.06 100 PHE A C 1
ATOM 747 O O . PHE A 1 100 ? 6.270 -12.681 -8.102 1.00 82.06 100 PHE A O 1
ATOM 754 N N . PHE A 1 101 ? 5.384 -10.769 -8.874 1.00 78.12 101 PHE A N 1
ATOM 755 C CA . PHE A 1 101 ? 4.917 -11.294 -10.138 1.00 78.12 101 PHE A CA 1
ATOM 756 C C . PHE A 1 101 ? 5.496 -10.477 -11.282 1.00 78.12 101 PHE A C 1
ATOM 758 O O . PHE A 1 101 ? 5.436 -9.247 -11.286 1.00 78.12 101 PHE A O 1
ATOM 765 N N . ARG A 1 102 ? 6.053 -11.170 -12.276 1.00 75.62 102 ARG A N 1
ATOM 766 C CA . ARG A 1 102 ? 6.542 -10.537 -13.500 1.00 75.62 102 ARG A CA 1
ATOM 767 C C . ARG A 1 102 ? 5.511 -10.687 -14.600 1.00 75.62 102 ARG A C 1
ATOM 769 O O . ARG A 1 102 ? 5.110 -11.809 -14.897 1.00 75.62 102 ARG A O 1
ATOM 776 N N . TRP A 1 103 ? 5.139 -9.591 -15.250 1.00 61.03 103 TRP A N 1
ATOM 777 C CA . TRP A 1 103 ? 4.184 -9.588 -16.358 1.00 61.03 103 TRP A CA 1
ATOM 778 C C . TRP A 1 103 ? 4.599 -10.548 -17.480 1.00 61.03 103 TRP A C 1
ATOM 780 O O . TRP A 1 103 ? 3.763 -11.258 -18.027 1.00 61.03 103 TRP A O 1
ATOM 790 N N . ALA A 1 104 ? 5.904 -10.660 -17.750 1.00 61.62 104 ALA A N 1
ATOM 791 C CA . ALA A 1 104 ? 6.454 -11.594 -18.733 1.00 61.62 104 ALA A CA 1
ATOM 792 C C . ALA A 1 104 ? 6.387 -13.083 -18.320 1.00 61.62 104 ALA A C 1
ATOM 794 O O . ALA A 1 104 ? 6.593 -13.954 -19.160 1.00 61.62 104 ALA A O 1
ATOM 795 N N . SER A 1 105 ? 6.117 -13.391 -17.046 1.00 60.41 105 SER A N 1
ATOM 796 C CA . SER A 1 105 ? 6.066 -14.762 -16.507 1.00 60.41 105 SER A CA 1
ATOM 797 C C . SER A 1 105 ? 4.668 -15.198 -16.045 1.00 60.41 105 SER A C 1
ATOM 799 O O . SER A 1 105 ? 4.488 -16.355 -15.663 1.00 60.41 105 SER A O 1
ATOM 801 N N . LEU A 1 106 ? 3.667 -14.311 -16.082 1.00 55.72 106 LEU A N 1
ATOM 802 C CA . LEU A 1 106 ? 2.298 -14.617 -15.660 1.00 55.72 106 LEU A CA 1
ATOM 803 C C . LEU A 1 106 ? 1.528 -15.359 -16.766 1.00 55.72 106 LEU A C 1
ATOM 805 O O . LEU A 1 106 ? 1.279 -14.820 -17.842 1.00 55.72 106 LEU A O 1
ATOM 809 N N . HIS A 1 107 ? 1.092 -16.592 -16.488 1.00 51.34 107 HIS A N 1
ATOM 810 C CA . HIS A 1 107 ? 0.100 -17.288 -17.315 1.00 51.34 107 HIS A CA 1
ATOM 811 C C . HIS A 1 107 ? -1.312 -16.733 -17.023 1.00 51.34 107 HIS A C 1
ATOM 813 O O . HIS A 1 107 ? -1.602 -16.306 -15.906 1.00 51.34 107 HIS A O 1
ATOM 819 N N . LYS A 1 108 ? -2.197 -16.755 -18.033 1.00 49.59 108 LYS A N 1
ATOM 820 C CA . LYS A 1 108 ? -3.492 -16.035 -18.144 1.00 49.59 108 LYS A CA 1
ATOM 821 C C . LYS A 1 108 ? -4.416 -15.964 -16.907 1.00 49.59 108 LYS A C 1
ATOM 823 O O . LYS A 1 108 ? -5.226 -15.045 -16.849 1.00 49.59 108 LYS A O 1
ATOM 828 N N . HIS A 1 109 ? -4.333 -16.876 -15.936 1.00 42.47 109 HIS A N 1
ATOM 829 C CA . HIS A 1 109 ? -5.262 -16.926 -14.794 1.00 42.47 109 HIS A CA 1
ATOM 830 C C . HIS A 1 109 ? -4.954 -15.914 -13.676 1.00 42.47 109 HIS A C 1
ATOM 832 O O . HIS A 1 109 ? -5.882 -15.358 -13.097 1.00 42.47 109 HIS A O 1
ATOM 838 N N . SER A 1 110 ? -3.682 -15.594 -13.420 1.00 53.09 110 SER A N 1
ATOM 839 C CA . SER A 1 110 ? -3.294 -14.575 -12.425 1.00 53.09 110 SER A CA 1
ATOM 840 C C . SER A 1 110 ? -3.529 -13.139 -12.923 1.00 53.09 110 SER A C 1
ATOM 842 O O . SER A 1 110 ? -3.599 -12.200 -12.135 1.00 53.09 110 SER A O 1
ATOM 844 N N . LEU A 1 111 ? -3.686 -12.971 -14.241 1.00 53.41 111 LEU A N 1
ATOM 845 C CA . LEU A 1 111 ? -3.884 -11.681 -14.903 1.00 53.41 111 LEU A CA 1
ATOM 846 C C . LEU A 1 111 ? -5.274 -11.082 -14.628 1.00 53.41 111 LEU A C 1
ATOM 848 O O . LEU A 1 111 ? -5.409 -9.865 -14.547 1.00 53.41 111 LEU A O 1
ATOM 852 N N . LEU A 1 112 ? -6.306 -11.925 -14.481 1.00 55.06 112 LEU A N 1
ATOM 853 C CA . LEU A 1 112 ? -7.695 -11.471 -14.374 1.00 55.06 112 LEU A CA 1
ATOM 854 C C . LEU A 1 112 ? -7.972 -10.775 -13.038 1.00 55.06 112 LEU A C 1
ATOM 856 O O . LEU A 1 112 ? -8.668 -9.767 -13.024 1.00 55.06 112 LEU A O 1
ATOM 860 N N . VAL A 1 113 ? -7.402 -11.263 -11.934 1.00 55.09 113 VAL A N 1
ATOM 861 C CA . VAL A 1 113 ? -7.586 -10.676 -10.594 1.00 55.09 113 VAL A CA 1
ATOM 862 C C . VAL A 1 113 ? -6.948 -9.289 -10.523 1.00 55.09 113 VAL A C 1
ATOM 864 O O . VAL A 1 113 ? -7.604 -8.325 -10.141 1.00 55.09 113 VAL A O 1
ATOM 867 N N . ILE A 1 114 ? -5.701 -9.170 -10.986 1.00 56.84 114 ILE A N 1
ATOM 868 C CA . ILE A 1 114 ? -4.953 -7.908 -10.991 1.00 56.84 114 ILE A CA 1
ATOM 869 C C . ILE A 1 114 ? -5.604 -6.899 -11.949 1.00 56.84 114 ILE A C 1
ATOM 871 O O . ILE A 1 114 ? -5.826 -5.749 -11.576 1.00 56.84 114 ILE A O 1
ATOM 875 N N . LEU A 1 115 ? -5.969 -7.318 -13.167 1.00 57.22 115 LEU A N 1
ATOM 876 C CA . LEU A 1 115 ? -6.614 -6.436 -14.144 1.00 57.22 115 LEU A CA 1
ATOM 877 C C . LEU A 1 115 ? -8.009 -5.990 -13.678 1.00 57.22 115 LEU A C 1
ATOM 879 O O . LEU A 1 115 ? -8.379 -4.836 -13.882 1.00 57.22 115 LEU A O 1
ATOM 883 N N . THR A 1 116 ? -8.763 -6.867 -13.010 1.00 61.81 116 THR A N 1
ATOM 884 C CA . THR A 1 116 ? -10.082 -6.539 -12.441 1.00 61.81 116 THR A CA 1
ATOM 885 C C . THR A 1 116 ? -9.952 -5.585 -11.252 1.00 61.81 116 THR A C 1
ATOM 887 O O . THR A 1 116 ? -10.731 -4.644 -11.144 1.00 61.81 116 THR A O 1
ATOM 890 N N . ALA A 1 117 ? -8.948 -5.763 -10.390 1.00 58.75 117 ALA A N 1
ATOM 891 C CA . ALA A 1 117 ? -8.674 -4.849 -9.281 1.00 58.75 117 ALA A CA 1
ATOM 892 C C . ALA A 1 117 ? -8.296 -3.444 -9.784 1.00 58.75 117 ALA A C 1
ATOM 894 O O . ALA A 1 117 ? -8.881 -2.451 -9.347 1.00 58.75 117 ALA A O 1
ATOM 895 N N . ILE A 1 118 ? -7.399 -3.366 -10.775 1.00 56.84 118 ILE A N 1
ATOM 896 C CA . ILE A 1 118 ? -6.987 -2.104 -11.407 1.00 56.84 118 ILE A CA 1
ATOM 897 C C . ILE A 1 118 ? -8.181 -1.417 -12.089 1.00 56.84 118 ILE A C 1
ATOM 899 O O . ILE A 1 118 ? -8.422 -0.232 -11.870 1.00 56.84 118 ILE A O 1
ATOM 903 N N . THR A 1 119 ? -8.970 -2.143 -12.885 1.00 55.84 119 THR A N 1
ATOM 904 C CA . THR A 1 119 ? -10.112 -1.559 -13.616 1.00 55.84 119 THR A CA 1
ATOM 905 C C . THR A 1 119 ? -11.262 -1.146 -12.698 1.00 55.84 119 THR A C 1
ATOM 907 O O . THR A 1 119 ? -11.863 -0.094 -12.918 1.00 55.84 119 THR A O 1
ATOM 910 N N . LYS A 1 120 ? -11.540 -1.902 -11.628 1.00 53.62 120 LYS A N 1
ATOM 911 C CA . LYS A 1 120 ? -12.576 -1.550 -10.648 1.00 53.62 120 LYS A CA 1
ATOM 912 C C . LYS A 1 120 ? -12.211 -0.274 -9.888 1.00 53.62 120 LYS A C 1
ATOM 914 O O . LYS A 1 120 ? -13.071 0.589 -9.732 1.00 53.62 120 LYS A O 1
ATOM 919 N N . GLN A 1 121 ? -10.944 -0.101 -9.508 1.00 49.22 121 GLN A N 1
ATOM 920 C CA . GLN A 1 121 ? -10.472 1.113 -8.835 1.00 49.22 121 GLN A CA 1
ATOM 921 C C . GLN A 1 121 ? -10.444 2.344 -9.761 1.00 49.22 121 GLN A C 1
ATOM 923 O O . GLN A 1 121 ? -10.780 3.442 -9.319 1.00 49.22 121 GLN A O 1
ATOM 928 N N . ILE A 1 122 ? -10.148 2.166 -11.056 1.00 46.50 122 ILE A N 1
ATOM 929 C CA . ILE A 1 122 ? -10.285 3.232 -12.066 1.00 46.50 122 ILE A CA 1
ATOM 930 C C . ILE A 1 122 ? -11.760 3.636 -12.238 1.00 46.50 122 ILE A C 1
ATOM 932 O O . ILE A 1 122 ? -12.054 4.826 -12.279 1.00 46.50 122 ILE A O 1
ATOM 936 N N . SER A 1 123 ? -12.698 2.678 -12.253 1.00 44.47 123 SER A N 1
ATOM 937 C CA . SER A 1 123 ? -14.138 2.965 -12.411 1.00 44.47 123 SER A CA 1
ATOM 938 C C . SER A 1 123 ? -14.779 3.692 -11.219 1.00 44.47 123 SER A C 1
ATOM 940 O O . SER A 1 123 ? -15.813 4.337 -11.374 1.00 44.47 123 SER A O 1
ATOM 942 N N . LEU A 1 124 ? -14.166 3.597 -10.033 1.00 41.94 124 LEU A N 1
ATOM 943 C CA . LEU A 1 124 ? -14.626 4.263 -8.810 1.00 41.94 124 LEU A CA 1
ATOM 944 C C . LEU A 1 124 ? -14.081 5.696 -8.670 1.00 41.94 124 LEU A C 1
ATOM 946 O O . LEU A 1 124 ? -14.545 6.439 -7.807 1.00 41.94 124 LEU A O 1
ATOM 950 N N . SER A 1 125 ? -13.137 6.112 -9.524 1.00 35.44 125 SER A N 1
ATOM 951 C CA . SER A 1 125 ? -12.715 7.511 -9.640 1.00 35.44 125 SER A CA 1
ATOM 952 C C . SER A 1 125 ? -13.564 8.226 -10.702 1.00 35.44 125 SER A C 1
ATOM 954 O O . SER A 1 125 ? -13.489 7.856 -11.873 1.00 35.44 125 SER A O 1
ATOM 956 N N . PRO A 1 126 ? -14.315 9.296 -10.374 1.00 36.03 126 PRO A N 1
ATOM 957 C CA . PRO A 1 126 ? -15.215 9.975 -11.320 1.00 36.03 126 PRO A CA 1
ATOM 958 C C . PRO A 1 126 ? -14.506 10.715 -12.4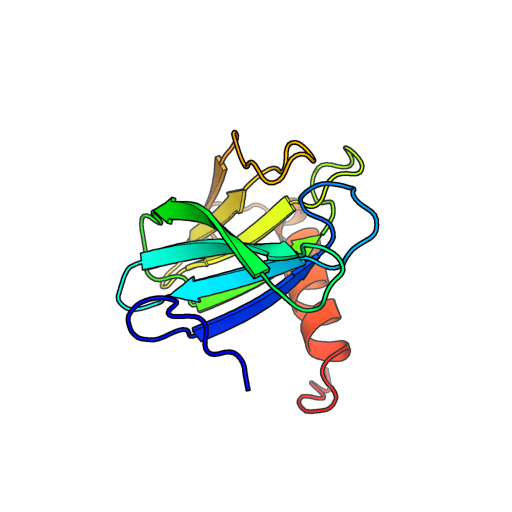76 1.00 36.03 126 PRO A C 1
ATOM 960 O O . PRO A 1 126 ? -15.155 11.427 -13.236 1.00 36.03 126 PRO A O 1
ATOM 963 N N . VAL A 1 127 ? -13.183 10.576 -12.617 1.00 41.00 127 VAL A N 1
ATOM 964 C CA . VAL A 1 127 ? -12.347 11.358 -13.544 1.00 41.00 127 VAL A CA 1
ATOM 965 C C . VAL A 1 127 ? -11.913 10.560 -14.782 1.00 41.00 127 VAL A C 1
ATOM 967 O O . VAL A 1 127 ? -11.509 11.162 -15.771 1.00 41.00 127 VAL A O 1
ATOM 970 N N . PHE A 1 128 ? -12.037 9.228 -14.794 1.00 38.38 128 PHE A N 1
ATOM 971 C CA . PHE A 1 128 ? -11.602 8.418 -15.939 1.00 38.38 128 PHE A CA 1
ATOM 972 C C . PHE A 1 128 ? -12.638 7.361 -16.322 1.00 38.38 128 PHE A C 1
ATOM 974 O O . PHE A 1 128 ? -12.647 6.244 -15.815 1.00 38.38 128 PHE A O 1
ATOM 981 N N . THR A 1 129 ? -13.504 7.705 -17.275 1.00 31.30 129 THR A N 1
ATOM 982 C CA . THR A 1 129 ? -14.318 6.720 -17.992 1.00 31.30 129 THR A CA 1
ATOM 983 C C . THR A 1 129 ? -13.467 6.122 -19.112 1.00 31.30 129 THR A C 1
ATOM 985 O O . THR A 1 129 ? -13.190 6.794 -20.101 1.00 31.30 129 THR A O 1
ATOM 988 N N . VAL A 1 130 ? -13.036 4.866 -18.971 1.00 33.94 130 VAL A N 1
ATOM 989 C CA . VAL A 1 130 ? -12.482 4.102 -20.098 1.00 33.94 130 VAL A CA 1
ATOM 990 C C . VAL A 1 130 ? -13.649 3.387 -20.765 1.00 33.94 130 VAL A C 1
ATOM 992 O O . VAL A 1 130 ? -14.221 2.456 -20.203 1.00 33.94 130 VAL A O 1
ATOM 995 N N . THR A 1 131 ? -14.051 3.872 -21.935 1.00 33.56 131 THR A N 1
ATOM 996 C CA . THR A 1 131 ? -14.991 3.162 -22.806 1.00 33.56 131 THR A CA 1
ATOM 997 C C . THR A 1 131 ? -14.233 2.003 -23.455 1.00 33.56 131 THR A C 1
ATOM 999 O O . THR A 1 131 ? -13.151 2.222 -24.000 1.00 33.56 131 THR A O 1
ATOM 1002 N N . LEU A 1 132 ? -14.757 0.782 -23.313 1.00 49.47 132 LEU A N 1
ATOM 1003 C CA . LEU A 1 132 ? -14.229 -0.427 -23.958 1.00 49.47 132 LEU A CA 1
ATOM 1004 C C . LEU A 1 132 ? -14.481 -0.404 -25.469 1.00 49.47 132 LEU A C 1
ATOM 1006 O O . LEU A 1 132 ? -15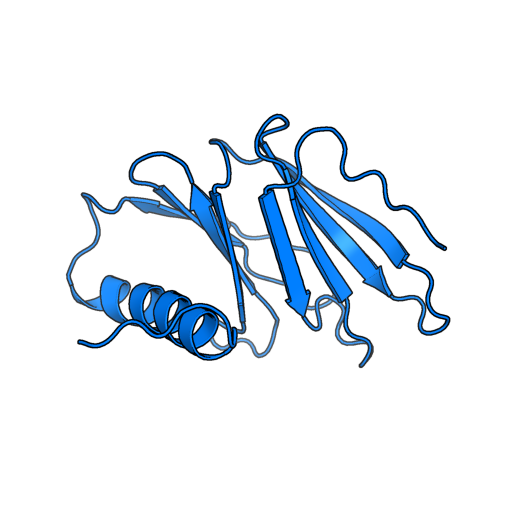.564 0.084 -25.866 1.00 49.47 132 LEU A O 1
#

Foldseek 3Di:
DDDDCPDPAWQDKDWDQQQQPPDIWIWTFHQVQQKIWTWDDPVPPDTDTDDIDHHPAGFNYKFWDDPPPPPHIKIWTDGPAFKIKIFDGPNRNDGPDIDIDGNVPDDPPVCCSVVVRVVVVQVPDPPDDDDD

Solvent-accessible surface area (backbone atoms only — not comparable to full-atom values): 7713 Å² total; per-residue (Å²): 139,88,83,82,85,77,58,64,60,71,64,37,72,47,66,44,48,36,49,68,78,87,47,74,18,42,39,37,27,12,35,79,72,16,31,37,39,36,28,44,55,68,89,75,92,46,70,44,84,71,42,76,45,82,47,100,45,39,40,61,43,67,49,68,42,59,83,84,76,78,84,28,38,20,40,42,34,38,28,68,82,55,44,35,40,36,34,43,35,73,31,71,57,43,60,91,42,78,48,79,45,42,63,93,73,62,60,81,74,68,52,53,60,56,51,47,52,54,50,52,57,43,65,72,39,97,84,50,87,82,83,131

Secondary structure (DSSP, 8-state):
-------S-EEEEEEE-SSSSSS-EEEEEETTTTEEEEEEE-SSS-EEEEEEEE-SS-EEEEEEE-SSSSSS-EEEEEESSSEEEEEEP-SSS---EEEEEEGGG--HHHHHHHHHHHHHHHHTSTT-----

Nearest PDB structures (foldseek):
  7zgr-assembly1_A  TM=6.402E-01  e=1.014E-02  Saccharomyces cerevisiae
  8e3i-assembly1_A  TM=7.357E-01  e=3.430E-02  Homo sapiens
  6fuw-assembly1_A  TM=6.987E-01  e=1.865E-02  Homo sapiens
  8e06-assembly1_A  TM=6.905E-01  e=2.202E-02  Homo sapiens
  6eoj-assembly1_A  TM=7.919E-01  e=2.385E-01  Saccharomyces cerevisiae S288C

Sequence (132 aa):
MVTFITNTSPVAINSGGFNSDNHPDIVVSSLSNRTITVFLDYSNGSFVTNLTLATSRNPCLLVTGDFNHDNRTDLVINHSGDIISVFFGDGNGSFPGEAFFRWASLHKHSLLVILTAITKQISLSPVFTVTL

Radius of gyration: 14.78 Å; Cα contacts (8 Å, |Δi|>4): 273; chains: 1; bounding box: 28×39×40 Å